Protein AF-A0A9Q3PQH1-F1 (afdb_monomer)

pLDDT: mean 72.09, std 19.07, range [29.0, 93.88]

Organism: NCBI:txid1389203

InterPro domains:
  IPR043128 Reverse transcriptase/Diguanylate cyclase domain [G3DSA:3.30.70.270] (107-134)
  IPR043502 DNA/RNA polymerase superfamily [SSF56672] (35-143)
  IPR053134 RNA-directed DNA polymerase homolog [PTHR24559] (23-143)

Secondary structure (DSSP, 8-state):
-PPP-----------S-HHHHHHHHHHHHHHS-GGGGGGHHHHSGGGGGGSSP-----------TTPPPS---S----EEEEE-TTSSEEEEE--HHHHHHS------PPPHHHHHHHTTT-S-------TTHHHHSPPPTT-

Solvent-accessible surface area (backbone atoms only — not comparable to full-atom values): 10232 Å² total; per-residue (Å²): 140,85,77,82,84,78,78,81,82,72,79,87,76,84,90,73,58,72,66,58,59,53,51,51,51,55,49,49,65,72,67,51,54,78,92,52,56,92,49,48,70,74,78,38,78,86,45,67,88,71,51,75,76,75,76,72,79,70,76,75,81,77,87,67,79,93,61,78,71,96,64,92,64,97,72,85,65,59,74,42,77,44,79,42,95,91,61,65,72,40,84,41,71,52,49,66,70,57,63,69,73,49,82,84,81,84,74,91,76,79,55,68,70,64,61,52,58,74,52,62,92,58,93,76,87,87,88,87,81,70,86,64,53,76,75,75,56,80,82,63,91,95,115

Mean predicted aligned error: 15.17 Å

Nearest PDB structures (foldseek):
  7qi6-assembly1_m  TM=2.217E-01  e=4.852E+00  Homo sapiens

Structure (mmCIF, N/CA/C/O backbone):
data_AF-A0A9Q3PQH1-F1
#
_entry.id   AF-A0A9Q3PQH1-F1
#
loop_
_atom_site.group_PDB
_atom_site.id
_atom_site.type_symbol
_atom_site.label_atom_id
_atom_site.label_alt_id
_atom_site.label_comp_id
_atom_site.label_asym_id
_atom_site.label_entity_id
_atom_site.label_seq_id
_atom_site.pdbx_PDB_ins_code
_atom_site.Cartn_x
_atom_site.Cartn_y
_atom_site.Cartn_z
_atom_site.occupancy
_atom_site.B_iso_or_equiv
_atom_site.auth_seq_id
_atom_site.auth_comp_id
_atom_site.auth_asym_id
_atom_site.auth_atom_id
_atom_site.pdbx_PDB_model_num
ATOM 1 N N . MET A 1 1 ? 20.268 41.999 -14.535 1.00 35.00 1 MET A N 1
ATOM 2 C CA . MET A 1 1 ? 19.056 42.533 -13.880 1.00 35.00 1 MET A CA 1
ATOM 3 C C . MET A 1 1 ? 18.449 41.374 -13.127 1.00 35.00 1 MET A C 1
ATOM 5 O O . MET A 1 1 ? 17.697 40.593 -13.697 1.00 35.00 1 MET A O 1
ATOM 9 N N . ASP A 1 2 ? 18.913 41.215 -11.897 1.00 32.09 2 ASP A N 1
ATOM 10 C CA . ASP A 1 2 ? 18.556 40.126 -11.001 1.00 32.09 2 ASP A CA 1
ATOM 11 C C . ASP A 1 2 ? 17.250 40.471 -10.284 1.00 32.09 2 ASP A C 1
ATOM 13 O O . ASP A 1 2 ? 17.127 41.541 -9.688 1.00 32.09 2 ASP A O 1
ATOM 17 N N . LEU A 1 3 ? 16.269 39.574 -10.363 1.00 39.41 3 LEU A N 1
ATOM 18 C CA . LEU A 1 3 ? 15.084 39.613 -9.510 1.00 39.41 3 LEU A CA 1
ATOM 19 C C . LEU A 1 3 ? 15.337 38.695 -8.305 1.00 39.41 3 LEU A C 1
ATOM 21 O O . LEU A 1 3 ? 15.800 37.567 -8.500 1.00 39.41 3 LEU A O 1
ATOM 25 N N . PRO A 1 4 ? 15.062 39.140 -7.068 1.00 34.31 4 PRO A N 1
ATOM 26 C CA . PRO A 1 4 ? 15.401 38.375 -5.881 1.00 34.31 4 PRO A CA 1
ATOM 27 C C . PRO A 1 4 ? 14.447 37.189 -5.707 1.00 34.31 4 PRO A C 1
ATOM 29 O O . PRO A 1 4 ? 13.226 37.322 -5.802 1.00 34.31 4 PRO A O 1
ATOM 32 N N . LEU A 1 5 ? 15.024 36.026 -5.400 1.00 32.38 5 LEU A N 1
ATOM 33 C CA . LEU A 1 5 ? 14.310 34.881 -4.846 1.00 32.38 5 LEU A CA 1
ATOM 34 C C . LEU A 1 5 ? 13.691 35.306 -3.509 1.00 32.38 5 LEU A C 1
ATOM 36 O O . LEU A 1 5 ? 14.383 35.405 -2.499 1.00 32.38 5 LEU A O 1
ATOM 40 N N . SER A 1 6 ? 12.387 35.580 -3.509 1.00 32.66 6 SER A N 1
ATOM 41 C CA . SER A 1 6 ? 11.607 35.720 -2.282 1.00 32.66 6 SER A CA 1
ATOM 42 C C . SER A 1 6 ? 11.641 34.385 -1.535 1.00 32.66 6 SER A C 1
ATOM 44 O O . SER A 1 6 ? 11.094 33.374 -1.981 1.00 32.66 6 SER A O 1
ATOM 46 N N . SER A 1 7 ? 12.349 34.377 -0.411 1.00 34.34 7 SER A N 1
ATOM 47 C CA . SER A 1 7 ? 12.386 33.290 0.553 1.00 34.34 7 SER A CA 1
ATOM 48 C C . SER A 1 7 ? 11.040 33.203 1.273 1.00 34.34 7 SER A C 1
ATOM 50 O O . SER A 1 7 ? 10.820 33.884 2.273 1.00 34.34 7 SER A O 1
ATOM 52 N N . TYR A 1 8 ? 10.144 32.343 0.795 1.00 29.75 8 TYR A N 1
ATOM 53 C CA . TYR A 1 8 ? 9.007 31.897 1.597 1.00 29.75 8 TYR A CA 1
ATOM 54 C C . TYR A 1 8 ? 9.498 30.869 2.626 1.00 29.75 8 TYR A C 1
ATOM 56 O O . TYR A 1 8 ? 9.476 29.663 2.391 1.00 29.75 8 TYR A O 1
ATOM 64 N N . HIS A 1 9 ? 9.963 31.359 3.777 1.00 33.69 9 HIS A N 1
ATOM 65 C CA . HIS A 1 9 ? 9.871 30.621 5.039 1.00 33.69 9 HIS A CA 1
ATOM 66 C C . HIS A 1 9 ? 8.437 30.801 5.552 1.00 33.69 9 HIS A C 1
ATOM 68 O O . HIS A 1 9 ? 8.140 31.718 6.312 1.00 33.69 9 HIS A O 1
ATOM 74 N N . GLY A 1 10 ? 7.520 29.974 5.052 1.00 29.00 10 GLY A N 1
ATOM 75 C CA . GLY A 1 10 ? 6.196 29.822 5.643 1.00 29.00 10 GLY A CA 1
ATOM 76 C C . GLY A 1 10 ? 6.273 28.723 6.690 1.00 29.00 10 GLY A C 1
ATOM 77 O O . GLY A 1 10 ? 6.317 27.550 6.327 1.00 29.00 10 GLY A O 1
ATOM 78 N N . SER A 1 11 ? 6.344 29.113 7.962 1.00 34.88 11 SER A N 1
ATOM 79 C CA . SER A 1 11 ? 6.098 28.211 9.084 1.00 34.88 11 SER A CA 1
ATOM 80 C C . SER A 1 11 ? 4.714 27.578 8.904 1.00 34.88 11 SER A C 1
ATOM 82 O O . SER A 1 11 ? 3.726 28.295 8.764 1.00 34.88 11 SER A O 1
ATOM 84 N N . LEU A 1 12 ? 4.657 26.248 8.850 1.00 35.19 12 LEU A N 1
ATOM 85 C CA . LEU A 1 12 ? 3.428 25.460 8.989 1.00 35.19 12 LEU A CA 1
ATOM 86 C C . LEU A 1 12 ? 3.372 24.874 10.409 1.00 35.19 12 LEU A C 1
ATOM 88 O O . LEU A 1 12 ? 3.043 23.708 10.592 1.00 35.19 12 LEU A O 1
ATOM 92 N N . GLU A 1 13 ? 3.739 25.667 11.414 1.00 37.47 13 GLU A N 1
ATOM 93 C CA . GLU A 1 13 ? 3.301 25.421 12.786 1.00 37.47 13 GLU A CA 1
ATOM 94 C C . GLU A 1 13 ? 2.018 26.221 13.034 1.00 37.47 13 GLU A C 1
ATOM 96 O O . GLU A 1 13 ? 2.002 27.435 12.832 1.00 37.47 13 GLU A O 1
ATOM 101 N N . GLY A 1 14 ? 0.958 25.536 13.476 1.00 46.56 14 GLY A N 1
ATOM 102 C CA . GLY A 1 14 ? -0.134 26.169 14.224 1.00 46.56 14 GLY A CA 1
ATOM 103 C C . GLY A 1 14 ? -1.415 26.525 13.464 1.00 46.56 14 GLY A C 1
ATOM 104 O O . GLY A 1 14 ? -1.849 27.666 13.541 1.00 46.56 14 GLY A O 1
ATOM 105 N N . LEU A 1 15 ? -2.049 25.566 12.782 1.00 34.41 15 LEU A N 1
ATOM 106 C CA . LEU A 1 15 ? -3.459 25.672 12.353 1.00 34.41 15 LEU A CA 1
ATOM 107 C C . LEU A 1 15 ? -4.182 24.323 12.533 1.00 34.41 15 LEU A C 1
ATOM 109 O O . LEU A 1 15 ? -4.756 23.773 11.598 1.00 34.41 15 LEU A O 1
ATOM 113 N N . TRP A 1 16 ? -4.063 23.761 13.732 1.00 36.72 16 TRP A N 1
ATOM 114 C CA . TRP A 1 16 ? -5.060 22.860 14.306 1.00 36.72 16 TRP A CA 1
ATOM 115 C C . TRP A 1 16 ? -5.561 23.619 15.530 1.00 36.72 16 TRP A C 1
ATOM 117 O O . TRP A 1 16 ? -4.735 24.064 16.331 1.00 36.72 16 TRP A O 1
ATOM 127 N N . ASP A 1 17 ? -6.857 23.899 15.593 1.00 44.62 17 ASP A N 1
ATOM 128 C CA . ASP A 1 17 ? -7.418 24.714 16.667 1.00 44.62 17 ASP A CA 1
ATOM 129 C C . ASP A 1 17 ? -7.327 23.922 17.983 1.00 44.62 17 ASP A C 1
ATOM 131 O O . ASP A 1 17 ? -7.727 22.762 18.039 1.00 44.62 17 ASP A O 1
ATOM 135 N N . GLU A 1 18 ? -6.810 24.531 19.058 1.00 50.31 18 GLU A N 1
ATOM 136 C CA . GLU A 1 18 ? -6.735 23.902 20.395 1.00 50.31 18 GLU A CA 1
ATOM 137 C C . GLU A 1 18 ? -8.116 23.393 20.870 1.00 50.31 18 GLU A C 1
ATOM 139 O O . GLU A 1 18 ? -8.209 22.451 21.656 1.00 50.31 18 GLU A O 1
ATOM 144 N N . GLU A 1 19 ? -9.200 23.975 20.347 1.00 51.00 19 GLU A N 1
ATOM 145 C CA . GLU A 1 19 ? -10.581 23.536 20.564 1.00 51.00 19 GLU A CA 1
ATOM 146 C C . GLU A 1 19 ? -10.860 22.145 19.954 1.00 51.00 19 GLU A C 1
ATOM 148 O O . GLU A 1 19 ? -11.427 21.298 20.648 1.00 51.00 19 GLU A O 1
ATOM 153 N N . GLU A 1 20 ? -10.386 21.847 18.734 1.00 53.12 20 GLU A N 1
ATOM 154 C CA . GLU A 1 20 ? -10.532 20.520 18.097 1.00 53.12 20 GLU A CA 1
ATOM 155 C C . GLU A 1 20 ? -9.806 19.426 18.896 1.00 53.12 20 GLU A C 1
ATOM 157 O O . GLU A 1 20 ? -10.325 18.320 19.063 1.00 53.12 20 GLU A O 1
ATOM 162 N N . GLU A 1 21 ? -8.632 19.738 19.451 1.00 55.41 21 GLU A N 1
ATOM 163 C CA . GLU A 1 21 ? -7.841 18.780 20.231 1.00 55.41 21 GLU A CA 1
ATOM 164 C C . GLU A 1 21 ? -8.535 18.433 21.563 1.00 55.41 21 GLU A C 1
ATOM 166 O O . GLU A 1 21 ? -8.546 17.276 21.992 1.00 55.41 21 GLU A O 1
ATOM 171 N N . THR A 1 22 ? -9.197 19.407 22.199 1.00 58.19 22 THR A N 1
ATOM 172 C CA . THR A 1 22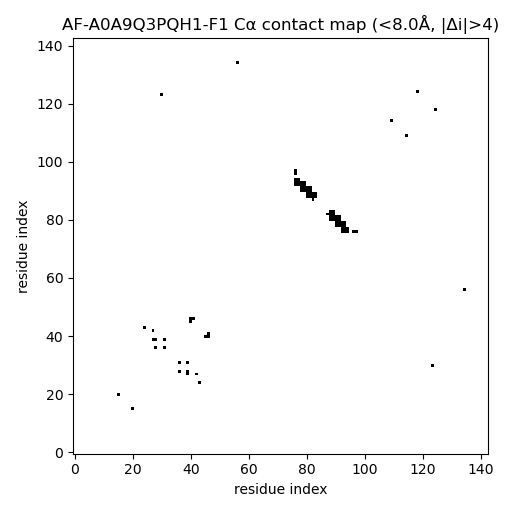 ? -9.975 19.161 23.426 1.00 58.19 22 THR A CA 1
ATOM 173 C C . THR A 1 22 ? -11.264 18.374 23.178 1.00 58.19 22 THR A C 1
ATOM 175 O O . THR A 1 22 ? -11.606 17.499 23.983 1.00 58.19 22 THR A O 1
ATOM 178 N N . GLU A 1 23 ? -11.942 18.613 22.052 1.00 60.91 23 GLU A N 1
ATOM 179 C CA . GLU A 1 23 ? -13.131 17.857 21.648 1.00 60.91 23 GLU A CA 1
ATOM 180 C C . GLU A 1 23 ? -12.789 16.398 21.320 1.00 60.91 23 GLU A C 1
ATOM 182 O O . GLU A 1 23 ? -13.478 15.485 21.788 1.00 60.91 23 GLU A O 1
ATOM 187 N N . GLU A 1 24 ? -11.695 16.148 20.592 1.00 65.19 24 GLU A N 1
ATOM 188 C CA . GLU A 1 24 ? -11.215 14.790 20.322 1.00 65.19 24 GLU A CA 1
ATOM 189 C C . GLU A 1 24 ? -10.898 14.036 21.618 1.00 65.19 24 GLU A C 1
ATOM 191 O O . GLU A 1 24 ? -11.292 12.875 21.773 1.00 65.19 24 GLU A O 1
ATOM 196 N N . VAL A 1 25 ? -10.252 14.695 22.586 1.00 65.88 25 VAL A N 1
ATOM 197 C CA . VAL A 1 25 ? -9.937 14.085 23.883 1.00 65.88 25 VAL A CA 1
ATOM 198 C C . VAL A 1 25 ? -11.199 13.691 24.637 1.00 65.88 25 VAL A C 1
ATOM 200 O O . VAL A 1 25 ? -11.304 12.560 25.129 1.00 65.88 25 VAL A O 1
ATOM 203 N N . GLU A 1 26 ? -12.187 14.577 24.695 1.00 68.62 26 GLU A N 1
ATOM 204 C CA . GLU A 1 26 ? -13.438 14.294 25.391 1.00 68.62 26 GLU A CA 1
ATOM 205 C C . GLU A 1 26 ? -14.251 13.187 24.695 1.00 68.62 26 GLU A C 1
ATOM 207 O O . GLU A 1 26 ? -14.843 12.328 25.363 1.00 68.62 26 GLU A O 1
ATOM 212 N N . ILE A 1 27 ? -14.232 13.145 23.358 1.00 71.44 27 ILE A N 1
ATOM 213 C CA . ILE A 1 27 ? -14.844 12.075 22.561 1.00 71.44 27 ILE A CA 1
ATOM 214 C C . ILE A 1 27 ? -14.148 10.738 22.838 1.00 71.44 27 ILE A C 1
ATOM 216 O O . ILE A 1 27 ? -14.828 9.746 23.115 1.00 71.44 27 ILE A O 1
ATOM 220 N N . VAL A 1 28 ? -12.815 10.691 22.832 1.00 71.88 28 VAL A N 1
ATOM 221 C CA . VAL A 1 28 ? -12.046 9.465 23.100 1.00 71.88 28 VAL A CA 1
ATOM 222 C C . VAL A 1 28 ? -12.355 8.927 24.499 1.00 71.88 28 VAL A C 1
ATOM 224 O O . VAL A 1 28 ? -12.647 7.738 24.644 1.00 71.88 28 VAL A O 1
ATOM 227 N N . PHE A 1 29 ? -12.389 9.782 25.526 1.00 73.69 29 PHE A N 1
ATOM 228 C CA . PHE A 1 29 ? -12.733 9.357 26.890 1.00 73.69 29 PHE A CA 1
ATOM 229 C C . PHE A 1 29 ? -14.172 8.835 27.025 1.00 73.69 29 PHE A C 1
ATOM 231 O O . PHE A 1 29 ? -14.408 7.915 27.812 1.00 73.69 29 PHE A O 1
ATOM 238 N N . LYS A 1 30 ? -15.130 9.390 26.269 1.00 78.12 30 LYS A N 1
ATOM 239 C CA . LYS A 1 30 ? -16.534 8.935 26.266 1.00 78.12 30 LYS A CA 1
ATOM 240 C C . LYS A 1 30 ? -16.734 7.637 25.480 1.00 78.12 30 LYS A C 1
ATOM 242 O O . LYS A 1 30 ? -17.584 6.829 25.852 1.00 78.12 30 LYS A O 1
ATOM 247 N N . VAL A 1 31 ? -15.983 7.443 24.397 1.00 78.88 31 VAL A N 1
ATOM 248 C CA . VAL A 1 31 ? -16.153 6.310 23.474 1.00 78.88 31 VAL A CA 1
ATOM 249 C C . VAL A 1 31 ? -15.363 5.082 23.928 1.00 78.88 31 VAL A C 1
ATOM 251 O O . VAL A 1 31 ? -15.854 3.965 23.772 1.00 78.88 31 VAL A O 1
ATOM 254 N N . VAL A 1 32 ? -14.168 5.252 24.504 1.00 77.62 32 VAL A N 1
ATOM 255 C CA . VAL A 1 32 ? -13.299 4.134 24.907 1.00 77.62 32 VAL A CA 1
ATOM 256 C C . VAL A 1 32 ? -13.840 3.453 26.180 1.00 77.62 32 VAL A C 1
ATOM 258 O O . VAL A 1 32 ? -13.897 4.080 27.240 1.00 77.62 32 VAL A O 1
ATOM 261 N N . PRO A 1 33 ? -14.199 2.151 26.137 1.00 82.44 33 PRO A N 1
ATOM 262 C CA . PRO A 1 33 ? -14.692 1.427 27.304 1.00 82.44 33 PRO A CA 1
ATOM 263 C C . PRO A 1 33 ? -13.681 1.418 28.453 1.00 82.44 33 PRO A C 1
ATOM 265 O O . PRO A 1 33 ? -12.472 1.355 28.226 1.00 82.44 33 PRO A O 1
ATOM 268 N N . SER A 1 34 ? -14.172 1.375 29.695 1.00 81.44 34 SER A N 1
ATOM 269 C CA . SER A 1 34 ? -13.347 1.446 30.916 1.00 81.44 34 SER A CA 1
ATOM 270 C C . SER A 1 34 ? -12.183 0.446 30.947 1.00 81.44 34 SER A C 1
ATOM 272 O O . SER A 1 34 ? -11.089 0.771 31.400 1.00 81.44 34 SER A O 1
ATOM 274 N N . VAL A 1 35 ? -12.375 -0.751 30.388 1.00 82.25 35 VAL A N 1
ATOM 275 C CA . VAL A 1 35 ? -11.354 -1.812 30.291 1.00 82.25 35 VAL A CA 1
ATOM 276 C C . VAL A 1 35 ? -10.127 -1.384 29.464 1.00 82.25 35 VAL A C 1
ATOM 278 O O . VAL A 1 35 ? -9.014 -1.860 29.709 1.00 82.25 35 VAL A O 1
ATOM 281 N N . TYR A 1 36 ? -10.309 -0.470 28.508 1.00 76.50 36 TYR A N 1
ATOM 282 C CA . TYR A 1 36 ? -9.266 0.025 27.607 1.00 76.50 36 TYR A CA 1
ATOM 283 C C . TYR A 1 36 ? -8.701 1.389 28.017 1.00 76.50 36 TYR A C 1
ATOM 285 O O . TYR A 1 36 ? -7.763 1.859 27.378 1.00 76.50 36 TYR A O 1
ATOM 293 N N . GLN A 1 37 ? -9.181 1.990 29.113 1.00 79.94 37 GLN A N 1
ATOM 294 C CA . GLN A 1 37 ? -8.682 3.289 29.585 1.00 79.94 37 GLN A CA 1
ATOM 295 C C . GLN A 1 37 ? -7.180 3.275 29.916 1.00 79.94 37 GLN A C 1
ATOM 297 O O . GLN A 1 37 ? -6.498 4.286 29.790 1.00 79.94 37 GLN A O 1
ATOM 302 N N . LYS A 1 38 ? -6.620 2.107 30.258 1.00 82.12 38 LYS A N 1
ATOM 303 C CA . LYS A 1 38 ? -5.171 1.940 30.463 1.00 82.12 38 LYS A CA 1
ATOM 304 C C . LYS A 1 38 ? -4.319 2.109 29.191 1.00 82.12 38 LYS A C 1
ATOM 306 O O . LYS A 1 38 ? -3.101 2.126 29.308 1.00 82.12 38 LYS A O 1
ATOM 311 N N . TYR A 1 39 ? -4.943 2.182 28.011 1.00 72.88 39 TYR A N 1
ATOM 312 C CA . TYR A 1 39 ? -4.298 2.355 26.701 1.00 72.88 39 TYR A CA 1
ATOM 313 C C . TYR A 1 39 ? -4.710 3.660 26.009 1.00 72.88 39 TYR A C 1
ATOM 315 O O . TYR A 1 39 ? -4.606 3.770 24.789 1.00 72.88 39 TYR A O 1
ATOM 323 N N . LEU A 1 40 ? -5.238 4.638 26.750 1.00 75.19 40 LEU A N 1
ATOM 324 C CA . LEU A 1 40 ? -5.670 5.917 26.176 1.00 75.19 40 LEU A CA 1
ATOM 325 C C . LEU A 1 40 ? -4.552 6.627 25.404 1.00 75.19 40 LEU A C 1
ATOM 327 O O . LEU A 1 40 ? -4.800 7.237 24.373 1.00 75.19 40 LEU A O 1
ATOM 331 N N . ASP A 1 41 ? -3.308 6.444 25.835 1.00 71.00 41 ASP A N 1
ATOM 332 C CA . ASP A 1 41 ? -2.098 6.921 25.168 1.00 71.00 41 ASP A CA 1
ATOM 333 C C . ASP A 1 41 ? -1.873 6.357 23.751 1.00 71.00 41 ASP A C 1
ATOM 335 O O . ASP A 1 41 ? -1.039 6.889 23.022 1.00 71.00 41 ASP A O 1
ATOM 339 N N . VAL A 1 42 ? -2.576 5.285 23.364 1.00 69.44 42 VAL A N 1
ATOM 340 C CA . VAL A 1 42 ? -2.599 4.735 21.995 1.00 69.44 42 VAL A CA 1
ATOM 341 C C . VAL A 1 42 ? -3.621 5.457 21.114 1.00 69.44 42 VAL A C 1
ATOM 343 O O . VAL A 1 42 ? -3.445 5.515 19.900 1.00 69.44 42 VAL A O 1
ATOM 346 N N . PHE A 1 43 ? -4.692 5.983 21.711 1.00 68.88 43 PHE A N 1
ATOM 347 C CA . PHE A 1 43 ? -5.772 6.677 21.002 1.00 68.88 43 PHE A CA 1
ATOM 348 C C . PHE A 1 43 ? -5.500 8.171 20.819 1.00 68.88 43 PHE A C 1
ATOM 350 O O . PHE A 1 43 ? -6.189 8.819 20.040 1.00 68.88 43 PHE A O 1
ATOM 357 N N . PHE A 1 44 ? -4.488 8.701 21.505 1.00 67.69 44 PHE A N 1
ATOM 358 C CA . PHE A 1 44 ? -4.000 10.057 21.312 1.00 67.69 44 PHE A CA 1
ATOM 359 C C . PHE A 1 44 ? -2.775 10.065 20.394 1.00 67.69 44 PHE A C 1
ATOM 361 O O . PHE A 1 44 ? -1.855 9.263 20.571 1.00 67.69 44 PHE A O 1
ATOM 368 N N . ASN A 1 45 ? -2.701 11.035 19.477 1.00 57.28 45 ASN A N 1
ATOM 369 C CA . ASN A 1 45 ? -1.534 11.251 18.604 1.00 57.28 45 ASN A CA 1
ATOM 370 C C . ASN A 1 45 ? -0.254 11.670 19.370 1.00 57.28 45 ASN A C 1
ATOM 372 O O . ASN A 1 45 ? 0.804 11.860 18.778 1.00 57.28 45 ASN A O 1
ATOM 376 N N . VAL A 1 46 ? -0.297 11.709 20.707 1.00 54.19 46 VAL A N 1
ATOM 377 C CA . VAL A 1 46 ? 0.793 12.084 21.630 1.00 54.19 46 VAL A CA 1
ATOM 378 C C . VAL A 1 46 ? 2.059 11.221 21.467 1.00 54.19 46 VAL A C 1
ATOM 380 O O . VAL A 1 46 ? 3.144 11.611 21.898 1.00 54.19 46 VAL A O 1
ATOM 383 N N . LYS A 1 47 ? 1.967 10.038 20.846 1.00 50.78 47 LYS A N 1
ATOM 384 C CA . LYS A 1 47 ? 3.118 9.149 20.587 1.00 50.78 47 LYS A CA 1
ATOM 385 C C . LYS A 1 47 ? 3.532 9.042 19.124 1.00 50.78 47 LYS A C 1
ATOM 387 O O . LYS A 1 47 ? 4.383 8.203 18.819 1.00 50.78 47 LYS A O 1
ATOM 392 N N . GLU A 1 48 ? 2.999 9.870 18.231 1.00 51.00 48 GLU A N 1
ATOM 393 C CA . GLU A 1 48 ? 3.434 9.854 16.831 1.00 51.00 48 GLU A CA 1
ATOM 394 C C . GLU A 1 48 ? 4.945 10.164 16.716 1.00 51.00 48 GLU A C 1
ATOM 396 O O . GLU A 1 48 ? 5.655 9.547 15.920 1.00 51.00 48 GLU A O 1
ATOM 401 N N . GLU A 1 49 ? 5.480 10.984 17.631 1.00 51.47 49 GLU A N 1
ATOM 402 C CA . GLU A 1 49 ? 6.910 11.325 17.724 1.00 51.47 49 GLU A CA 1
ATOM 403 C C . GLU A 1 49 ? 7.832 10.186 18.204 1.00 51.47 49 GLU A C 1
ATOM 405 O O . GLU A 1 49 ? 9.047 10.258 18.016 1.00 51.47 49 GLU A O 1
ATOM 410 N N . LYS A 1 50 ? 7.294 9.125 18.829 1.00 52.91 50 LYS A N 1
ATOM 411 C CA . LYS A 1 50 ? 8.077 7.992 19.380 1.00 52.91 50 LYS A CA 1
ATOM 412 C C . LYS A 1 50 ? 7.932 6.708 18.571 1.00 52.91 50 LYS A C 1
ATOM 414 O O . LYS A 1 50 ? 8.253 5.622 19.066 1.00 52.91 50 LYS A O 1
ATOM 419 N N . LEU A 1 51 ? 7.450 6.797 17.336 1.00 52.75 51 LEU A N 1
ATOM 420 C CA . LEU A 1 51 ? 7.593 5.683 16.411 1.00 52.75 51 LEU A CA 1
ATOM 421 C C . LEU A 1 51 ? 9.092 5.427 16.177 1.00 52.75 51 LEU A C 1
ATOM 423 O O . LEU A 1 51 ? 9.883 6.376 16.190 1.00 52.75 51 LEU A O 1
ATOM 427 N N . PRO A 1 52 ? 9.517 4.162 15.978 1.00 55.94 52 PRO A N 1
ATOM 428 C CA . PRO A 1 52 ? 10.876 3.882 15.537 1.00 55.94 52 PRO A CA 1
ATOM 429 C C . PRO A 1 52 ? 11.206 4.817 14.372 1.00 55.94 52 PRO A C 1
ATOM 431 O O . PRO A 1 52 ? 10.316 5.040 13.539 1.00 55.94 52 PRO A O 1
ATOM 434 N N . PRO A 1 53 ? 12.432 5.373 14.310 1.00 56.47 53 PRO A N 1
ATOM 435 C CA . PRO A 1 53 ? 12.797 6.323 13.274 1.00 56.47 53 PRO A CA 1
ATOM 436 C C . PRO A 1 53 ? 12.342 5.754 11.946 1.00 56.47 53 PRO A C 1
ATOM 438 O O . PRO A 1 53 ? 12.624 4.591 11.635 1.00 56.47 53 PRO A O 1
ATOM 441 N N . HIS A 1 54 ? 11.556 6.551 11.225 1.00 50.44 54 HIS A N 1
ATOM 442 C CA . HIS A 1 54 ? 10.968 6.137 9.970 1.00 50.44 54 HIS A CA 1
ATOM 443 C C . HIS A 1 54 ? 12.093 5.531 9.143 1.00 50.44 54 HIS A C 1
ATOM 445 O O . HIS A 1 54 ? 13.033 6.251 8.799 1.00 50.44 54 HIS A O 1
ATOM 451 N N . HIS A 1 55 ? 12.055 4.217 8.876 1.00 49.53 55 HIS A N 1
ATOM 452 C CA . HIS A 1 55 ? 13.090 3.629 8.041 1.00 49.53 55 HIS A CA 1
ATOM 453 C C . HIS A 1 55 ? 13.092 4.466 6.767 1.00 49.53 55 HIS A C 1
ATOM 455 O O . HIS A 1 55 ? 12.059 4.617 6.096 1.00 49.53 55 HIS A O 1
ATOM 461 N N . THR A 1 56 ? 14.231 5.076 6.468 1.00 44.38 56 THR A N 1
ATOM 462 C CA . THR A 1 56 ? 14.435 5.872 5.268 1.00 44.38 56 THR A CA 1
ATOM 463 C C . THR A 1 56 ? 14.536 4.911 4.082 1.00 44.38 56 THR A C 1
ATOM 465 O O . THR A 1 56 ? 15.509 4.875 3.348 1.00 44.38 56 THR A O 1
ATOM 468 N N . PHE A 1 57 ? 13.477 4.133 3.824 1.00 49.16 57 PHE A N 1
ATOM 469 C CA . PHE A 1 57 ? 13.258 3.400 2.572 1.00 49.16 57 PHE A CA 1
ATOM 470 C C . PHE A 1 57 ? 12.934 4.356 1.408 1.00 49.16 57 PHE A C 1
ATOM 472 O O . PHE A 1 57 ? 12.437 3.949 0.347 1.00 49.16 57 PHE A O 1
ATOM 479 N N . TYR A 1 58 ? 13.178 5.656 1.591 1.00 47.88 58 TYR A N 1
ATOM 480 C CA . TYR A 1 58 ? 13.514 6.538 0.492 1.00 47.88 58 TYR A CA 1
ATOM 481 C C . TYR A 1 58 ? 14.882 6.098 -0.018 1.00 47.88 58 TYR A C 1
ATOM 483 O O . TYR A 1 58 ? 15.918 6.591 0.410 1.00 47.88 58 TYR A O 1
ATOM 491 N N . HIS A 1 59 ? 14.883 5.117 -0.921 1.00 54.03 59 HIS A N 1
ATOM 492 C CA . HIS A 1 59 ? 16.064 4.846 -1.720 1.00 54.03 59 HIS A CA 1
ATOM 493 C C . HIS A 1 59 ? 16.379 6.124 -2.494 1.00 54.03 59 HIS A C 1
ATOM 495 O O . HIS A 1 59 ? 15.681 6.484 -3.443 1.00 54.03 59 HIS A O 1
ATOM 501 N N . HIS A 1 60 ? 17.395 6.844 -2.035 1.00 53.88 60 HIS A N 1
ATOM 502 C CA . HIS A 1 60 ? 18.004 7.903 -2.808 1.00 53.88 60 HIS A CA 1
ATOM 503 C C . HIS A 1 60 ? 18.817 7.214 -3.893 1.00 53.88 60 HIS A C 1
ATOM 505 O O . HIS A 1 60 ? 19.864 6.629 -3.624 1.00 53.88 60 HIS A O 1
ATOM 511 N N . ILE A 1 61 ? 18.307 7.236 -5.121 1.00 60.03 61 ILE A N 1
ATOM 512 C CA . ILE A 1 61 ? 19.116 6.850 -6.270 1.00 60.03 61 ILE A CA 1
ATOM 513 C C . ILE A 1 61 ? 20.074 8.012 -6.504 1.00 60.03 61 ILE A C 1
ATOM 515 O O . ILE A 1 61 ? 19.682 9.058 -7.024 1.00 60.03 61 ILE A O 1
ATOM 519 N N . LYS A 1 62 ? 21.317 7.855 -6.051 1.00 61.25 62 LYS A N 1
ATOM 520 C CA . LYS A 1 62 ? 22.383 8.808 -6.345 1.00 61.25 62 LYS A CA 1
ATOM 521 C C . LYS A 1 62 ? 22.745 8.634 -7.820 1.00 61.25 62 LYS A C 1
ATOM 523 O O . LYS A 1 62 ? 23.265 7.595 -8.211 1.00 61.25 62 LYS A O 1
ATOM 528 N N . LEU A 1 63 ? 22.402 9.618 -8.645 1.00 59.00 63 LEU A N 1
ATOM 529 C CA . LEU A 1 63 ? 22.751 9.625 -10.064 1.00 59.00 63 LEU A CA 1
ATOM 530 C C . LEU A 1 63 ? 24.225 10.044 -10.194 1.00 59.00 63 LEU A C 1
ATOM 532 O O . LEU A 1 63 ? 24.523 11.222 -10.364 1.00 59.00 63 LEU A O 1
ATOM 536 N N . GLU A 1 64 ? 25.155 9.102 -10.038 1.00 60.97 64 GLU A N 1
ATOM 537 C CA . GLU A 1 64 ? 26.582 9.336 -10.292 1.00 60.97 64 GLU A CA 1
ATOM 538 C C . GLU A 1 64 ? 26.942 8.949 -11.729 1.00 60.97 64 GLU A C 1
ATOM 540 O O . GLU A 1 64 ? 27.189 7.781 -12.004 1.00 60.97 64 GLU A O 1
ATOM 545 N N . GLY A 1 65 ? 27.005 9.938 -12.630 1.00 65.56 65 GLY A N 1
ATOM 546 C CA . GLY A 1 65 ? 27.684 9.839 -13.932 1.00 65.56 65 GLY A CA 1
ATOM 547 C C . GLY A 1 65 ? 27.359 8.610 -14.801 1.00 65.56 65 GLY A C 1
ATOM 548 O O . GLY A 1 65 ? 26.363 7.920 -14.613 1.00 65.56 65 GLY A O 1
ATOM 549 N N . SER A 1 66 ? 28.198 8.345 -15.808 1.00 61.72 66 SER A N 1
ATOM 550 C CA . SER A 1 66 ? 28.053 7.214 -16.739 1.00 61.72 66 SER A CA 1
ATOM 551 C C . SER A 1 66 ? 28.609 5.906 -16.158 1.00 61.72 66 SER A C 1
ATOM 553 O O . SER A 1 66 ? 29.409 5.223 -16.804 1.00 61.72 66 SER A O 1
ATOM 555 N N . LEU A 1 67 ? 28.268 5.570 -14.916 1.00 62.88 67 LEU A N 1
ATOM 556 C CA . LEU A 1 67 ? 28.611 4.253 -14.390 1.00 62.88 67 LEU A CA 1
ATOM 557 C C . LEU A 1 67 ? 27.697 3.198 -15.036 1.00 62.88 67 LEU A C 1
ATOM 559 O O . LEU A 1 67 ? 26.501 3.455 -15.210 1.00 62.88 67 LEU A O 1
ATOM 563 N N . PRO A 1 68 ? 28.233 2.024 -15.423 1.00 60.78 68 PRO A N 1
ATOM 564 C CA . PRO A 1 68 ? 27.402 0.937 -15.918 1.00 60.78 68 PRO A CA 1
ATOM 565 C C . PRO A 1 68 ? 26.372 0.553 -14.844 1.00 60.78 68 PRO A C 1
ATOM 567 O O . PRO A 1 68 ? 26.686 0.608 -13.650 1.00 60.78 68 PRO A O 1
ATOM 570 N N . PRO A 1 69 ? 25.137 0.197 -15.240 1.00 63.44 69 PRO A N 1
ATOM 571 C CA . PRO A 1 69 ? 24.087 -0.125 -14.288 1.00 63.44 69 PRO A CA 1
ATOM 572 C C . PRO A 1 69 ? 24.544 -1.263 -13.360 1.00 63.44 69 PRO A C 1
ATOM 574 O O . PRO A 1 69 ? 25.174 -2.214 -13.823 1.00 63.44 69 PRO A O 1
ATOM 577 N N . PRO A 1 70 ? 24.217 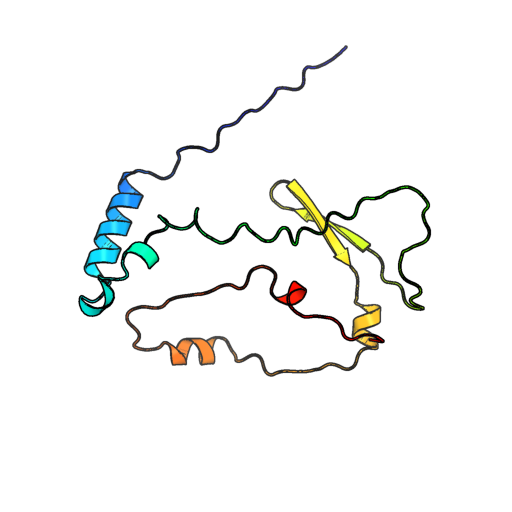-1.207 -12.056 1.00 68.44 70 PRO A N 1
ATOM 578 C CA . PRO A 1 70 ? 24.661 -2.202 -11.076 1.00 68.44 70 PRO A CA 1
ATOM 579 C C . PRO A 1 70 ? 24.042 -3.596 -11.288 1.00 68.44 70 PRO A C 1
ATOM 581 O O . PRO A 1 70 ? 24.367 -4.528 -10.558 1.00 68.44 70 PRO A O 1
ATOM 584 N N . SER A 1 71 ? 23.140 -3.748 -12.261 1.00 71.31 71 SER A N 1
ATOM 585 C CA . SER A 1 71 ? 22.451 -4.992 -12.595 1.00 71.31 71 SER A CA 1
ATOM 586 C C . SER A 1 71 ? 22.905 -5.563 -13.937 1.00 71.31 71 SER A C 1
ATOM 588 O O . SER A 1 71 ? 22.912 -4.861 -14.944 1.00 71.31 71 SER A O 1
ATOM 590 N N . SER A 1 72 ? 23.162 -6.870 -13.976 1.00 70.75 72 SER A N 1
ATOM 591 C CA . SER A 1 72 ? 23.438 -7.643 -15.196 1.00 70.75 72 SER A CA 1
ATOM 592 C C . SER A 1 72 ? 22.173 -8.237 -15.839 1.00 70.75 72 SER A C 1
ATOM 594 O O . SER A 1 72 ? 22.251 -9.223 -16.573 1.00 70.75 72 SER A O 1
ATOM 596 N N . SER A 1 73 ? 20.988 -7.688 -15.545 1.00 77.06 73 SER A N 1
ATOM 597 C CA . SER A 1 73 ? 19.722 -8.250 -16.021 1.00 77.06 73 SER A CA 1
ATOM 598 C C . SER A 1 73 ? 19.592 -8.148 -17.541 1.00 77.06 73 SER A C 1
ATOM 600 O O . SER A 1 73 ? 19.815 -7.094 -18.126 1.00 77.06 73 SER A O 1
ATOM 602 N N . SER A 1 74 ? 19.127 -9.221 -18.181 1.00 81.00 74 SER A N 1
ATOM 603 C CA . SER A 1 74 ? 18.828 -9.249 -19.623 1.00 81.00 74 SER A CA 1
ATOM 604 C C . SER A 1 74 ? 17.567 -8.465 -20.014 1.00 81.00 74 SER A C 1
ATOM 606 O O . SER A 1 74 ? 17.248 -8.351 -21.196 1.00 81.00 74 SER A O 1
ATOM 608 N N . THR A 1 75 ? 16.819 -7.966 -19.026 1.00 81.62 75 THR A N 1
ATOM 609 C CA . THR A 1 75 ? 15.548 -7.261 -19.203 1.00 81.62 75 THR A CA 1
ATOM 610 C C . THR A 1 75 ? 15.637 -5.867 -18.603 1.00 81.62 75 THR A C 1
ATOM 612 O O . THR A 1 75 ? 16.157 -5.689 -17.505 1.00 81.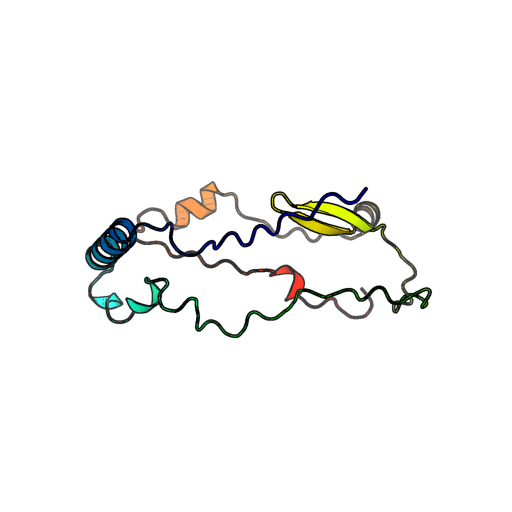62 75 THR A O 1
ATOM 615 N N . GLU A 1 76 ? 15.069 -4.891 -19.307 1.00 86.06 76 GLU A N 1
ATOM 616 C CA . GLU A 1 76 ? 15.018 -3.492 -18.891 1.00 86.06 76 GLU A CA 1
ATOM 617 C C . GLU A 1 76 ? 13.581 -2.963 -18.970 1.00 86.06 76 GLU A C 1
ATOM 619 O O . GLU A 1 76 ? 12.772 -3.398 -19.799 1.00 86.06 76 GLU A O 1
ATOM 624 N N . ALA A 1 77 ? 13.256 -1.998 -18.111 1.00 89.69 77 ALA A N 1
ATOM 625 C CA . ALA A 1 77 ? 11.977 -1.301 -18.126 1.00 89.69 77 ALA A CA 1
ATOM 626 C C . ALA A 1 77 ? 12.209 0.215 -18.062 1.00 89.69 77 ALA A C 1
ATOM 628 O O . ALA A 1 77 ? 13.021 0.674 -17.256 1.00 89.69 77 ALA A O 1
ATOM 629 N N . PRO A 1 78 ? 11.503 1.017 -18.880 1.00 91.62 78 PRO A N 1
ATOM 630 C CA . PRO A 1 78 ? 11.706 2.454 -18.881 1.00 91.62 78 PRO A CA 1
ATOM 631 C C . PRO A 1 78 ? 11.198 3.078 -17.581 1.00 91.62 78 PRO A C 1
ATOM 633 O O . PRO A 1 78 ? 10.195 2.647 -17.005 1.00 91.62 78 PRO A O 1
ATOM 636 N N . VAL A 1 79 ? 11.881 4.132 -17.146 1.00 90.00 79 VAL A N 1
ATOM 637 C CA . VAL A 1 79 ? 11.518 4.919 -15.968 1.00 90.00 79 VAL A CA 1
ATOM 638 C C . VAL A 1 79 ? 10.859 6.219 -16.409 1.00 90.00 79 VAL A C 1
ATOM 640 O O . VAL A 1 79 ? 11.338 6.904 -17.309 1.00 90.00 79 VAL A O 1
ATOM 643 N N . LEU A 1 80 ? 9.755 6.565 -15.758 1.00 90.94 80 LEU A N 1
ATOM 644 C CA . LEU A 1 80 ? 9.014 7.802 -15.962 1.00 90.94 80 LEU A CA 1
ATOM 645 C C . LEU A 1 80 ? 8.993 8.592 -14.659 1.00 90.94 80 LEU A C 1
ATOM 647 O O . LEU A 1 80 ? 8.814 8.014 -13.589 1.00 90.94 80 LEU A O 1
ATOM 651 N N . PHE A 1 81 ? 9.118 9.913 -14.743 1.00 90.12 81 PHE A N 1
ATOM 652 C CA . PHE A 1 81 ? 8.934 10.788 -13.591 1.00 90.12 81 PHE A CA 1
ATOM 653 C C . PHE A 1 81 ? 7.572 11.474 -13.658 1.00 90.12 81 PHE A C 1
ATOM 655 O O . PHE A 1 81 ? 7.262 12.165 -14.626 1.00 90.12 81 PHE A O 1
ATOM 662 N N . VAL A 1 82 ? 6.759 11.290 -12.621 1.00 90.19 82 VAL A N 1
ATOM 663 C CA . VAL A 1 82 ? 5.425 11.896 -12.508 1.00 90.19 82 VAL A CA 1
ATOM 664 C C . VAL A 1 82 ? 5.450 12.972 -11.432 1.00 90.19 82 VAL A C 1
A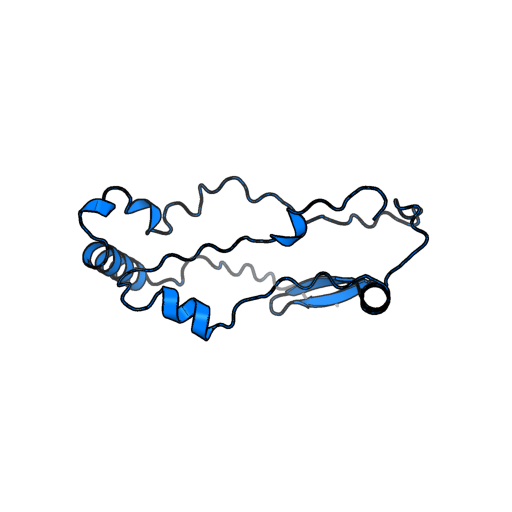TOM 666 O O . VAL A 1 82 ? 5.920 12.737 -10.322 1.00 90.19 82 VAL A O 1
ATOM 669 N N . LYS A 1 83 ? 4.942 14.167 -11.737 1.00 91.12 83 LYS A N 1
ATOM 670 C CA . LYS A 1 83 ? 4.895 15.275 -10.776 1.00 91.12 83 LYS A CA 1
ATOM 671 C C . LYS A 1 83 ? 3.926 14.961 -9.633 1.00 91.12 83 LYS A C 1
ATOM 673 O O . LYS A 1 83 ? 2.773 14.606 -9.870 1.00 91.12 83 LYS A O 1
ATOM 678 N N . LYS A 1 84 ? 4.385 15.118 -8.390 1.00 88.81 84 LYS A N 1
ATOM 679 C CA . LYS A 1 84 ? 3.523 15.055 -7.201 1.00 88.81 84 LYS A CA 1
ATOM 680 C C . LYS A 1 84 ? 2.658 16.315 -7.094 1.00 88.81 84 LYS A C 1
ATOM 682 O O . LYS A 1 84 ? 3.084 17.399 -7.492 1.00 88.81 84 LYS A O 1
ATOM 687 N N . LYS A 1 85 ? 1.484 16.186 -6.463 1.00 86.81 85 LYS A N 1
ATOM 688 C CA . LYS A 1 85 ? 0.546 17.298 -6.217 1.00 86.81 85 LYS A CA 1
ATOM 689 C C . LYS A 1 85 ? 1.192 18.466 -5.456 1.00 86.81 85 LYS A C 1
ATOM 691 O O . LYS A 1 85 ? 1.004 19.610 -5.843 1.00 86.81 85 LYS A O 1
ATOM 696 N N . TYR A 1 86 ? 1.991 18.169 -4.432 1.00 85.25 86 TYR A N 1
ATOM 697 C CA . TYR A 1 86 ? 2.613 19.162 -3.543 1.00 85.25 86 TYR A CA 1
ATOM 698 C C . TYR A 1 86 ? 4.118 19.359 -3.811 1.00 85.25 86 TYR A C 1
ATOM 700 O O . TYR A 1 86 ? 4.866 19.750 -2.925 1.00 85.25 86 TYR A O 1
ATOM 708 N N . GLY A 1 87 ? 4.578 19.069 -5.036 1.00 84.50 87 GLY A N 1
ATOM 709 C CA . GLY A 1 87 ? 5.986 19.204 -5.428 1.00 84.50 87 GLY A CA 1
ATOM 710 C C . GLY A 1 87 ? 6.811 17.918 -5.292 1.00 84.50 87 GLY A C 1
ATOM 711 O O . GLY A 1 87 ? 6.443 16.975 -4.593 1.00 84.50 87 GLY A O 1
ATOM 712 N N . GLY A 1 88 ? 7.929 17.856 -6.018 1.00 83.69 88 GLY A N 1
ATOM 713 C CA . GLY A 1 88 ? 8.742 16.645 -6.183 1.00 83.69 88 GLY A CA 1
ATO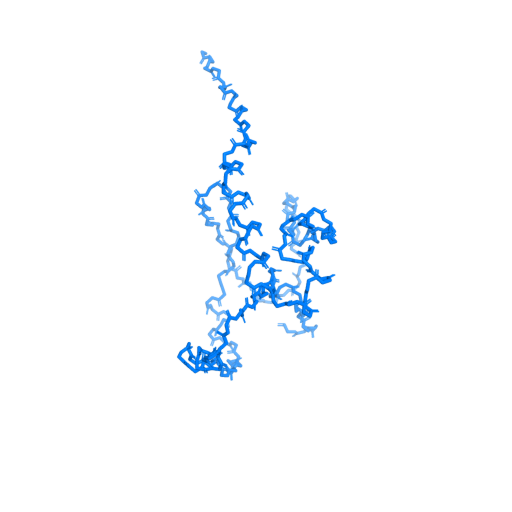M 714 C C . GLY A 1 88 ? 8.230 15.695 -7.276 1.00 83.69 88 GLY A C 1
ATOM 715 O O . GLY A 1 88 ? 7.221 15.953 -7.940 1.00 83.69 88 GLY A O 1
ATOM 716 N N . LEU A 1 89 ? 8.946 14.582 -7.473 1.00 84.25 89 LEU A N 1
ATOM 717 C CA . LEU A 1 89 ? 8.679 13.596 -8.526 1.00 84.25 89 LEU A CA 1
ATOM 718 C C . LEU A 1 89 ? 8.455 12.191 -7.939 1.00 84.25 89 LEU A C 1
ATOM 720 O O . LEU A 1 89 ? 9.087 11.799 -6.957 1.00 84.25 89 LEU A O 1
ATOM 724 N N . HIS A 1 90 ? 7.547 11.428 -8.543 1.00 86.56 90 HIS A N 1
ATOM 725 C CA . HIS A 1 90 ? 7.437 9.979 -8.410 1.00 86.56 90 HIS A CA 1
ATOM 726 C C . HIS A 1 90 ? 8.249 9.324 -9.514 1.00 86.56 90 HIS A C 1
ATOM 728 O O . HIS A 1 90 ? 7.974 9.546 -10.688 1.00 86.56 90 HIS A O 1
ATOM 734 N N . LEU A 1 91 ? 9.210 8.490 -9.128 1.00 87.94 91 LEU A N 1
ATOM 735 C CA . LEU A 1 91 ? 9.828 7.547 -10.043 1.00 87.94 91 LEU A CA 1
ATOM 736 C C . LEU A 1 91 ? 8.842 6.396 -10.279 1.00 87.94 91 LEU A C 1
ATOM 738 O O . LEU A 1 91 ? 8.482 5.675 -9.350 1.00 87.94 91 LEU A O 1
ATOM 742 N N . CYS A 1 92 ? 8.394 6.237 -11.517 1.00 90.25 92 CYS A N 1
ATOM 743 C CA . CYS A 1 92 ? 7.462 5.207 -11.948 1.00 90.25 92 CYS A CA 1
ATOM 744 C C . CYS A 1 92 ? 8.142 4.317 -12.987 1.00 90.25 92 CYS A C 1
ATOM 746 O O . CYS A 1 92 ? 8.384 4.741 -14.115 1.00 90.25 92 CYS A O 1
ATOM 748 N N . VAL A 1 93 ? 8.429 3.070 -12.624 1.00 91.12 93 VAL A N 1
ATOM 749 C CA . VAL A 1 93 ? 8.959 2.086 -13.573 1.00 91.12 93 VAL A CA 1
ATOM 750 C C . VAL A 1 93 ? 7.806 1.513 -14.397 1.00 91.12 93 VAL A C 1
ATOM 752 O O . VAL A 1 93 ? 6.784 1.076 -13.858 1.00 91.12 93 VAL A O 1
ATOM 755 N N . HIS A 1 94 ? 7.934 1.538 -15.719 1.00 93.12 94 HIS A N 1
ATOM 756 C CA . HIS A 1 94 ? 6.885 1.102 -16.635 1.00 93.12 94 HIS A CA 1
ATOM 757 C C . HIS A 1 94 ? 6.968 -0.407 -16.886 1.00 93.12 94 HIS A C 1
ATOM 759 O O . HIS A 1 94 ? 7.537 -0.884 -17.865 1.00 93.12 94 HIS A O 1
ATOM 765 N N . TYR A 1 95 ? 6.347 -1.179 -15.996 1.00 92.44 95 TYR A N 1
ATOM 766 C CA . TYR A 1 95 ? 6.354 -2.643 -16.051 1.00 92.44 95 TYR A CA 1
ATOM 767 C C . TYR A 1 95 ? 5.324 -3.261 -17.007 1.00 92.44 95 TYR A C 1
ATOM 769 O O . TYR A 1 95 ? 5.062 -4.452 -16.912 1.00 92.44 95 TYR A O 1
ATOM 777 N N . ARG A 1 96 ? 4.694 -2.522 -17.934 1.00 93.75 96 ARG A N 1
ATOM 778 C CA . ARG A 1 96 ? 3.588 -3.104 -18.732 1.00 93.75 96 ARG A CA 1
ATOM 779 C C . ARG A 1 96 ? 4.028 -4.302 -19.575 1.00 93.75 96 ARG A C 1
ATOM 781 O O . ARG A 1 96 ? 3.303 -5.289 -19.629 1.00 93.75 96 ARG A O 1
ATOM 788 N N . LYS A 1 97 ? 5.205 -4.218 -20.207 1.00 93.31 97 LYS A N 1
ATOM 789 C CA . LYS A 1 97 ? 5.774 -5.326 -20.992 1.00 93.31 97 LYS A CA 1
ATOM 790 C C . LYS A 1 97 ? 6.138 -6.511 -20.095 1.00 93.31 97 LYS A C 1
ATOM 792 O O . LYS A 1 97 ? 5.772 -7.634 -20.415 1.00 93.31 97 LYS A O 1
ATOM 797 N N . LEU A 1 98 ? 6.763 -6.244 -18.945 1.00 91.38 98 LEU A N 1
ATOM 798 C CA . LEU A 1 98 ? 7.094 -7.268 -17.953 1.00 91.38 98 LEU A CA 1
ATOM 799 C C . LEU A 1 98 ? 5.827 -7.975 -17.439 1.00 91.38 98 LEU A C 1
ATOM 801 O O . LEU A 1 98 ? 5.719 -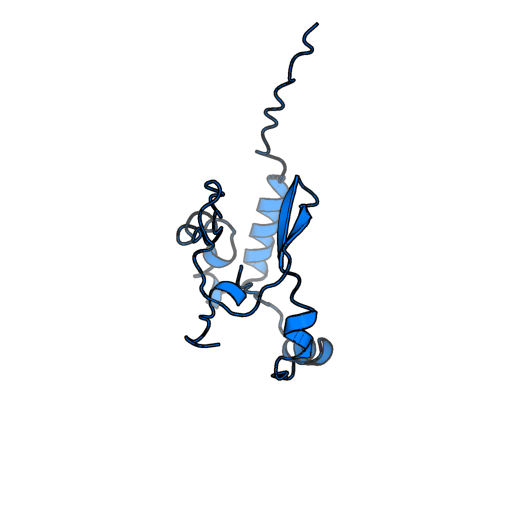9.191 -17.505 1.00 91.38 98 LEU A O 1
ATOM 805 N N . ASN A 1 99 ? 4.809 -7.213 -17.040 1.00 92.31 99 ASN A N 1
ATOM 806 C CA . ASN A 1 99 ? 3.533 -7.730 -16.540 1.00 92.31 99 ASN A CA 1
ATOM 807 C C . ASN A 1 99 ? 2.752 -8.567 -17.567 1.00 92.31 99 ASN A C 1
ATOM 809 O O . ASN A 1 99 ? 1.849 -9.313 -17.186 1.00 92.31 99 ASN A O 1
ATOM 813 N N . ALA A 1 100 ? 3.038 -8.411 -18.863 1.00 93.88 100 ALA A N 1
ATOM 814 C CA . ALA A 1 100 ? 2.419 -9.206 -19.918 1.00 93.88 100 ALA A CA 1
ATOM 815 C C . ALA A 1 100 ? 3.053 -10.600 -20.048 1.00 93.88 100 ALA A C 1
ATOM 817 O O . ALA A 1 100 ? 2.356 -11.539 -20.428 1.00 93.88 100 ALA A O 1
ATOM 818 N N . VAL A 1 101 ? 4.343 -10.733 -19.720 1.00 92.44 101 VAL A N 1
ATOM 819 C CA . VAL A 1 101 ? 5.085 -12.002 -19.793 1.00 92.44 101 VAL A CA 1
ATOM 820 C C . VAL A 1 101 ? 5.161 -12.727 -18.446 1.00 92.44 101 VAL A C 1
ATOM 822 O O . VAL A 1 101 ? 5.420 -13.928 -18.418 1.00 92.44 101 VAL A O 1
ATOM 825 N N . THR A 1 102 ? 4.905 -12.042 -17.326 1.00 91.75 102 THR A N 1
ATOM 826 C CA . THR A 1 102 ? 4.899 -12.668 -15.998 1.00 91.75 102 THR A CA 1
ATOM 827 C C . THR A 1 102 ? 3.641 -13.498 -15.749 1.00 91.75 102 THR A C 1
ATOM 829 O O . THR A 1 102 ? 2.518 -13.160 -16.142 1.00 91.75 102 THR A O 1
ATOM 832 N N . ARG A 1 103 ? 3.811 -14.612 -15.027 1.00 93.31 103 ARG A N 1
ATOM 833 C CA . ARG A 1 103 ? 2.688 -15.438 -14.577 1.00 93.31 103 ARG A CA 1
ATOM 834 C C . ARG A 1 103 ? 1.890 -14.681 -13.515 1.00 93.31 103 ARG A C 1
ATOM 836 O O . ARG A 1 103 ? 2.395 -14.378 -12.439 1.00 93.31 103 ARG A O 1
ATOM 843 N N . LYS A 1 104 ? 0.609 -14.427 -13.789 1.00 91.75 104 LYS A N 1
ATOM 844 C CA . LYS A 1 104 ? -0.291 -13.757 -12.839 1.00 91.75 104 LYS A CA 1
ATOM 845 C C . LYS A 1 104 ? -0.543 -14.647 -11.618 1.00 91.75 104 LYS A C 1
ATOM 847 O O . LYS A 1 104 ? -1.210 -15.674 -11.738 1.00 91.75 104 LYS A O 1
ATOM 852 N N . ASN A 1 105 ? -0.069 -14.221 -10.449 1.00 88.81 105 ASN A N 1
ATOM 853 C CA . ASN A 1 105 ? -0.440 -14.807 -9.164 1.00 88.81 105 ASN A CA 1
ATOM 854 C C . ASN A 1 105 ? -1.688 -14.092 -8.627 1.00 88.81 105 ASN A C 1
ATOM 856 O O . ASN A 1 105 ? -1.600 -13.003 -8.060 1.00 88.81 105 ASN A O 1
ATOM 860 N N . LYS A 1 106 ? -2.870 -14.656 -8.891 1.00 87.94 106 LYS A N 1
ATOM 861 C CA . LYS A 1 106 ? -4.141 -14.065 -8.462 1.00 87.94 106 LYS A CA 1
ATOM 862 C C . LYS A 1 106 ? -4.480 -14.555 -7.059 1.00 87.94 106 LYS A C 1
ATOM 864 O O . LYS A 1 106 ? -4.974 -15.667 -6.906 1.00 87.94 106 LYS A O 1
ATOM 869 N N . TYR A 1 107 ? -4.261 -13.707 -6.063 1.00 89.56 107 TYR A N 1
ATOM 870 C CA . TYR A 1 107 ? -4.866 -13.887 -4.749 1.00 89.56 107 TYR A CA 1
ATOM 871 C C . TYR A 1 107 ? -6.229 -13.178 -4.722 1.00 89.56 107 TYR A C 1
ATOM 873 O O . TYR A 1 107 ? -6.326 -12.058 -5.236 1.00 89.56 107 TYR A O 1
ATOM 881 N N . PRO A 1 108 ? -7.294 -13.799 -4.187 1.00 89.50 108 PRO A N 1
ATOM 882 C CA . PRO A 1 108 ? -8.597 -13.154 -4.122 1.00 89.50 108 PRO A CA 1
ATOM 883 C C . PRO A 1 108 ? -8.537 -11.973 -3.149 1.00 89.50 108 PRO A C 1
ATOM 885 O O . PRO A 1 108 ? -8.332 -12.149 -1.951 1.00 89.50 108 PRO A O 1
ATOM 888 N N . VAL A 1 109 ? -8.723 -10.760 -3.668 1.00 91.06 109 VAL A N 1
ATOM 889 C CA . VAL A 1 109 ? -8.980 -9.586 -2.830 1.00 91.06 109 VAL A CA 1
ATOM 890 C C . VAL A 1 109 ? -10.484 -9.563 -2.553 1.00 91.06 109 VAL A C 1
ATOM 892 O O . VAL A 1 109 ? -11.259 -9.510 -3.513 1.00 91.06 109 VAL A O 1
ATOM 895 N N . PRO A 1 110 ? -10.918 -9.648 -1.285 1.00 91.12 110 PRO A N 1
ATOM 896 C CA . PRO A 1 110 ? -12.336 -9.666 -0.961 1.00 91.12 110 PRO A CA 1
ATOM 897 C C . PRO A 1 110 ? -13.010 -8.352 -1.399 1.00 91.12 110 PRO A C 1
ATOM 899 O O . PRO A 1 110 ? -12.415 -7.278 -1.266 1.00 91.12 110 PRO A O 1
ATOM 902 N N . PRO A 1 111 ? -14.253 -8.401 -1.910 1.00 93.38 111 PRO A N 1
ATOM 903 C CA . PRO A 1 111 ? -15.045 -7.211 -2.188 1.00 93.38 111 PRO A CA 1
ATOM 904 C C . PRO A 1 111 ? -15.223 -6.343 -0.939 1.00 93.38 111 PRO A C 1
ATOM 906 O O . PRO A 1 111 ? -15.402 -6.861 0.164 1.00 93.38 111 PRO A O 1
ATOM 909 N N . MET A 1 112 ? -15.283 -5.021 -1.126 1.00 92.00 112 MET A N 1
ATOM 910 C CA . MET A 1 112 ? -15.440 -4.066 -0.022 1.00 92.00 112 MET A CA 1
ATOM 911 C C . MET A 1 112 ? -16.659 -4.380 0.859 1.00 92.00 112 MET A C 1
ATOM 913 O O . MET A 1 112 ? -16.547 -4.389 2.077 1.00 92.00 112 MET A O 1
ATOM 917 N N . ASN A 1 113 ? -17.802 -4.728 0.261 1.00 92.94 113 ASN A N 1
ATOM 918 C CA . ASN A 1 113 ? -19.019 -5.055 1.016 1.00 92.94 113 ASN A CA 1
ATOM 919 C C . ASN A 1 113 ? -18.832 -6.266 1.942 1.00 92.94 113 ASN A C 1
ATOM 921 O O . ASN A 1 113 ? -19.372 -6.286 3.043 1.00 92.94 113 ASN A O 1
ATOM 925 N N . GLN A 1 114 ? -18.049 -7.267 1.521 1.00 92.19 114 GLN A N 1
ATOM 926 C CA . GLN A 1 114 ? -17.754 -8.423 2.372 1.00 92.19 114 GLN A CA 1
ATOM 927 C C . GLN A 1 114 ? -16.863 -8.025 3.548 1.00 92.19 114 GLN A C 1
ATOM 929 O O . GLN A 1 114 ? -17.123 -8.458 4.664 1.00 92.19 114 GLN A O 1
ATOM 934 N N . LEU A 1 115 ? -15.864 -7.166 3.315 1.00 90.19 115 LEU A N 1
ATOM 935 C CA . LEU A 1 115 ? -15.016 -6.628 4.380 1.00 90.19 115 LEU A CA 1
ATOM 936 C C . LEU A 1 115 ? -15.829 -5.807 5.391 1.00 90.19 115 LEU A C 1
ATOM 938 O O . LEU A 1 115 ? -15.670 -5.996 6.590 1.00 90.19 115 LEU A O 1
ATOM 942 N N . LEU A 1 116 ? -16.729 -4.938 4.923 1.00 89.62 116 LEU A N 1
ATOM 943 C CA . LEU A 1 116 ? -17.548 -4.084 5.791 1.00 89.62 116 LEU A CA 1
ATOM 944 C C . LEU A 1 116 ? -18.554 -4.875 6.632 1.00 89.62 116 LEU A C 1
ATOM 946 O O . LEU A 1 116 ? -18.767 -4.543 7.795 1.00 89.62 116 LEU A O 1
ATOM 950 N N . ASN A 1 117 ? -19.117 -5.955 6.086 1.00 91.62 117 ASN A N 1
ATOM 951 C CA . ASN A 1 117 ? -20.030 -6.819 6.835 1.00 91.62 117 ASN A CA 1
ATOM 952 C C . ASN A 1 117 ? -19.366 -7.465 8.059 1.0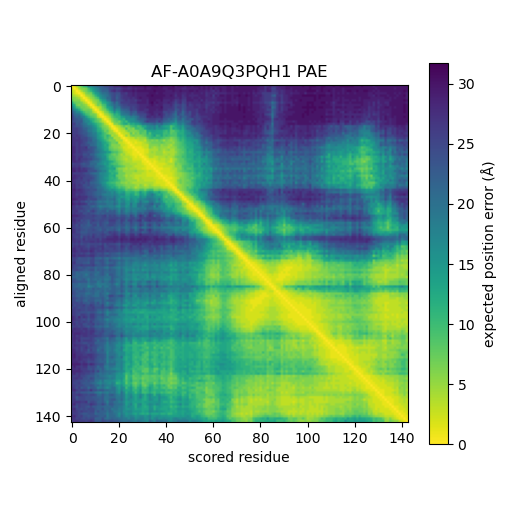0 91.62 117 ASN A C 1
ATOM 954 O O . ASN A 1 117 ? -20.046 -7.681 9.058 1.00 91.62 117 ASN A O 1
ATOM 958 N N . VAL A 1 118 ? -18.057 -7.745 8.010 1.00 88.31 118 VAL A N 1
ATOM 959 C CA . VAL A 1 118 ? -17.310 -8.287 9.162 1.00 88.31 118 VAL A CA 1
ATOM 960 C C . VAL A 1 118 ? -17.283 -7.296 10.328 1.00 88.31 118 VAL A C 1
ATOM 962 O O . VAL A 1 118 ? -17.255 -7.706 11.483 1.00 88.31 118 VAL A O 1
ATOM 965 N N . PHE A 1 119 ? -17.334 -5.997 10.036 1.00 87.62 119 PHE A N 1
ATOM 966 C CA . PHE A 1 119 ? -17.330 -4.937 11.042 1.00 87.62 119 PHE A CA 1
ATOM 967 C C . PHE A 1 119 ? -18.735 -4.553 11.524 1.00 87.62 119 PHE A C 1
ATOM 969 O O . PHE A 1 119 ? -18.867 -3.712 12.414 1.00 87.62 119 PHE A O 1
ATOM 976 N N . ASN A 1 120 ? -19.793 -5.151 10.966 1.00 90.06 120 ASN A N 1
ATOM 977 C CA . ASN A 1 120 ? -21.162 -4.806 11.328 1.00 90.06 120 ASN A CA 1
ATOM 978 C C . ASN A 1 120 ? -21.432 -5.092 12.817 1.00 90.06 120 ASN A C 1
ATOM 980 O O . ASN A 1 120 ? -21.134 -6.175 13.315 1.00 90.06 120 ASN A O 1
ATOM 984 N N . GLY A 1 121 ? -22.002 -4.115 13.524 1.00 87.75 121 GLY A N 1
ATOM 985 C CA . GLY A 1 121 ? -22.257 -4.196 14.967 1.00 87.75 121 GLY A CA 1
ATOM 986 C C . GLY A 1 121 ? -21.057 -3.856 15.858 1.00 87.75 121 GLY A C 1
ATOM 987 O O . GLY A 1 121 ? -21.196 -3.871 17.079 1.00 87.75 121 GLY A O 1
ATOM 988 N N . SER A 1 122 ? -19.901 -3.514 15.280 1.00 86.25 122 SER A N 1
ATOM 989 C CA . SER A 1 122 ? -18.777 -2.961 16.041 1.00 86.25 122 SER A CA 1
ATOM 990 C C . SER A 1 122 ? -19.033 -1.488 16.361 1.00 86.25 122 SER A C 1
ATOM 992 O O . SER A 1 122 ? -19.374 -0.705 15.478 1.00 86.25 122 SER A O 1
ATOM 994 N N . SER A 1 123 ? -18.853 -1.102 17.623 1.00 81.88 123 SER A N 1
ATOM 995 C CA . SER A 1 123 ? -18.965 0.292 18.074 1.00 81.88 123 SER A CA 1
ATOM 996 C C . SER A 1 123 ? -17.666 1.080 17.899 1.00 81.88 123 SER A C 1
ATOM 998 O O . SER A 1 123 ? -17.693 2.304 17.845 1.00 81.88 123 SER A O 1
ATOM 1000 N N . ILE A 1 124 ? -16.529 0.381 17.823 1.00 80.19 124 ILE A N 1
ATOM 1001 C CA . ILE A 1 124 ? -15.185 0.958 17.745 1.00 80.19 124 ILE A CA 1
ATOM 1002 C C . ILE A 1 124 ? -14.373 0.147 16.742 1.00 80.19 124 ILE A C 1
ATOM 1004 O O . ILE A 1 124 ? -14.369 -1.084 16.787 1.00 80.19 124 ILE A O 1
ATOM 1008 N N . LEU A 1 125 ? -13.675 0.842 15.847 1.00 82.50 125 LEU A N 1
ATOM 1009 C CA . LEU A 1 125 ? -12.796 0.248 14.846 1.00 82.50 125 LEU A CA 1
ATOM 1010 C C . LEU A 1 125 ? -11.411 0.882 14.935 1.00 82.50 125 LEU A C 1
ATOM 1012 O O . LEU A 1 125 ? -11.275 2.075 15.190 1.00 82.50 125 LEU A O 1
ATOM 1016 N N . SER A 1 126 ? -10.383 0.086 14.665 1.00 81.12 126 SER A N 1
ATOM 1017 C CA . SER A 1 126 ? -9.006 0.561 14.542 1.00 81.12 126 SER A CA 1
ATOM 1018 C C . SER A 1 126 ? -8.466 0.171 13.174 1.00 81.12 126 SER A C 1
ATOM 1020 O O . SER A 1 126 ? -8.666 -0.955 12.715 1.00 81.12 126 SER A O 1
ATOM 1022 N N . LYS A 1 127 ? -7.784 1.105 12.509 1.00 84.75 127 LYS A N 1
ATOM 1023 C CA . LYS A 1 127 ? -7.191 0.899 11.185 1.00 84.75 127 LYS A CA 1
ATOM 1024 C C . LYS A 1 127 ? -5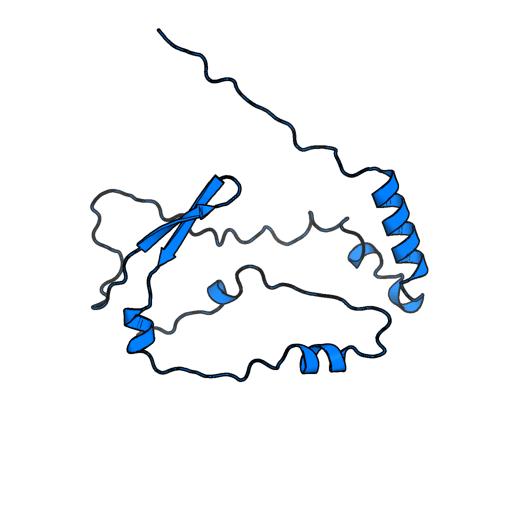.677 1.012 11.284 1.00 84.75 127 LYS A C 1
ATOM 1026 O O . LYS A 1 127 ? -5.164 1.976 11.835 1.00 84.75 127 LYS A O 1
ATOM 1031 N N . ILE A 1 128 ? -4.979 0.049 10.692 1.00 86.94 128 ILE A N 1
ATOM 1032 C CA . ILE A 1 128 ? -3.519 0.042 10.583 1.00 86.94 128 ILE A CA 1
ATOM 1033 C C . ILE A 1 128 ? -3.170 0.087 9.096 1.00 86.94 128 ILE A C 1
ATOM 1035 O O . ILE A 1 128 ? -3.674 -0.731 8.325 1.00 86.94 128 ILE A O 1
ATOM 1039 N N . ASP A 1 129 ? -2.321 1.032 8.693 1.00 86.56 129 ASP A N 1
ATOM 1040 C CA . ASP A 1 129 ? -1.783 1.105 7.332 1.00 86.56 129 ASP A CA 1
ATOM 1041 C C . ASP A 1 129 ? -0.292 0.751 7.315 1.00 86.56 129 ASP A C 1
ATOM 1043 O O . ASP A 1 129 ? 0.505 1.280 8.091 1.00 86.56 129 ASP A O 1
ATOM 1047 N N . LEU A 1 130 ? 0.098 -0.153 6.414 1.00 85.44 130 LEU A N 1
ATOM 1048 C CA . LEU A 1 130 ? 1.490 -0.565 6.247 1.00 85.44 130 LEU A CA 1
ATOM 1049 C C . LEU A 1 130 ? 2.165 0.310 5.191 1.00 85.44 130 LEU A C 1
ATOM 1051 O O . LEU A 1 130 ? 2.189 -0.007 3.994 1.00 85.44 130 LEU A O 1
ATOM 1055 N N . ARG A 1 131 ? 2.765 1.415 5.642 1.00 81.31 131 ARG A N 1
ATOM 1056 C CA . ARG A 1 131 ? 3.457 2.350 4.752 1.00 81.31 131 ARG A CA 1
ATOM 1057 C C . ARG A 1 131 ? 4.600 1.656 4.009 1.00 81.31 131 ARG A C 1
ATOM 1059 O O . ARG A 1 131 ? 5.574 1.197 4.596 1.00 81.31 131 ARG A O 1
ATOM 1066 N N . GLY A 1 132 ? 4.503 1.629 2.681 1.00 78.00 132 GLY A N 1
ATOM 1067 C CA . GLY A 1 132 ? 5.532 1.034 1.829 1.00 78.00 132 GLY A CA 1
ATOM 1068 C C . GLY A 1 132 ? 5.576 -0.495 1.869 1.00 78.00 132 GLY A C 1
ATOM 1069 O O . GLY A 1 132 ? 6.624 -1.047 1.545 1.00 78.00 132 GLY A O 1
ATOM 1070 N N . ALA A 1 133 ? 4.469 -1.169 2.206 1.00 86.88 133 ALA A N 1
ATOM 1071 C CA . ALA A 1 133 ? 4.373 -2.629 2.320 1.00 86.88 133 ALA A CA 1
ATOM 1072 C C . ALA A 1 133 ? 5.081 -3.411 1.196 1.00 86.88 133 ALA A C 1
ATOM 1074 O O . ALA A 1 133 ? 5.803 -4.365 1.469 1.00 86.88 1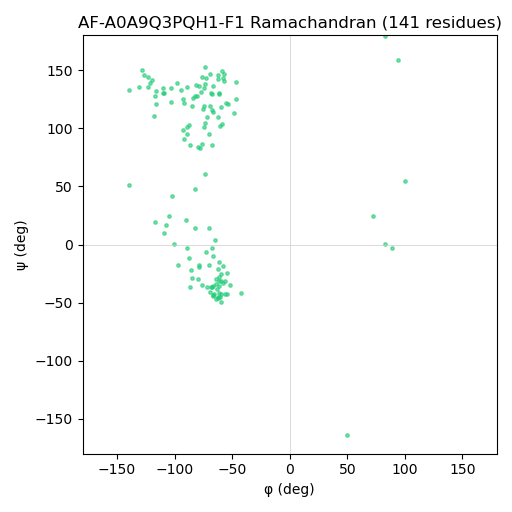33 ALA A O 1
ATOM 1075 N N . TYR A 1 134 ? 4.954 -2.968 -0.061 1.00 85.56 134 TYR A N 1
ATOM 1076 C CA . TYR A 1 134 ? 5.616 -3.609 -1.205 1.00 85.56 134 TYR A CA 1
ATOM 1077 C C . TYR A 1 134 ? 7.144 -3.683 -1.080 1.00 85.56 134 TYR A C 1
ATOM 1079 O O . TYR A 1 134 ? 7.740 -4.641 -1.554 1.00 85.56 134 TYR A O 1
ATOM 1087 N N . LYS A 1 135 ? 7.781 -2.698 -0.437 1.00 80.75 135 LYS A N 1
ATOM 1088 C CA . LYS A 1 135 ? 9.241 -2.642 -0.252 1.00 80.75 135 LYS A CA 1
ATOM 1089 C C . LYS A 1 135 ? 9.736 -3.550 0.873 1.00 80.75 135 LYS A C 1
ATOM 1091 O O . LYS A 1 135 ? 10.928 -3.816 0.953 1.00 80.75 135 LYS A O 1
ATOM 1096 N N . LEU A 1 136 ? 8.837 -3.986 1.756 1.00 84.88 136 LEU A N 1
ATOM 1097 C CA . LEU A 1 136 ? 9.172 -4.896 2.851 1.00 84.88 136 LEU A CA 1
ATOM 1098 C C . LEU A 1 136 ? 9.295 -6.346 2.362 1.00 84.88 136 LEU A C 1
ATOM 1100 O O . LEU A 1 136 ? 9.918 -7.172 3.026 1.00 84.88 136 LEU A O 1
ATOM 1104 N N . LEU A 1 137 ? 8.722 -6.655 1.195 1.00 86.25 137 LEU A N 1
ATOM 1105 C CA . LEU A 1 137 ? 8.840 -7.958 0.556 1.00 86.25 137 LEU A CA 1
ATOM 1106 C C . LEU A 1 137 ? 10.155 -8.046 -0.222 1.00 86.25 137 LEU A C 1
ATOM 1108 O O . LEU A 1 137 ? 10.465 -7.190 -1.049 1.00 86.25 137 LEU A O 1
ATOM 1112 N N . ARG A 1 138 ? 10.927 -9.105 0.037 1.00 88.06 138 ARG A N 1
ATOM 1113 C CA . ARG A 1 138 ? 12.169 -9.387 -0.692 1.00 88.06 138 ARG A CA 1
ATOM 1114 C C . ARG A 1 138 ? 11.854 -10.072 -2.017 1.00 88.06 138 ARG A C 1
ATOM 1116 O O . ARG A 1 138 ? 11.031 -10.983 -2.059 1.00 88.06 138 ARG A O 1
ATOM 1123 N N . ILE A 1 139 ? 12.547 -9.653 -3.071 1.00 86.81 139 ILE A N 1
ATOM 1124 C CA . ILE A 1 139 ? 12.567 -10.361 -4.354 1.00 86.81 139 ILE A CA 1
ATOM 1125 C C . ILE A 1 139 ? 13.537 -11.538 -4.212 1.00 86.81 139 ILE A C 1
ATOM 1127 O O . ILE A 1 139 ? 14.593 -11.402 -3.589 1.00 86.81 139 ILE A O 1
ATOM 1131 N N . LYS A 1 140 ? 13.149 -12.706 -4.722 1.00 88.31 140 LYS A N 1
ATOM 1132 C CA . LYS A 1 140 ? 13.983 -13.906 -4.693 1.00 88.31 140 LYS A CA 1
ATOM 1133 C C . LYS A 1 140 ? 15.130 -13.755 -5.695 1.00 88.31 140 LYS A C 1
ATOM 1135 O O . LYS A 1 140 ? 14.948 -13.209 -6.773 1.00 88.31 140 LYS A O 1
ATOM 1140 N N . GLU A 1 141 ? 16.308 -14.263 -5.351 1.00 83.75 141 GLU A N 1
ATOM 1141 C CA . GLU A 1 141 ? 17.434 -14.291 -6.284 1.00 83.75 141 GLU A CA 1
ATOM 1142 C C . GLU A 1 141 ? 17.099 -15.136 -7.527 1.00 83.75 141 GLU A C 1
ATOM 1144 O O . GLU A 1 141 ? 16.634 -16.274 -7.407 1.00 83.75 141 GLU A O 1
ATOM 1149 N N . GLY A 1 142 ? 17.327 -14.562 -8.712 1.00 79.81 142 GLY A N 1
ATOM 1150 C CA . GLY A 1 142 ? 17.042 -15.185 -10.008 1.00 79.81 142 GLY A CA 1
ATOM 1151 C C . GLY A 1 142 ? 15.635 -14.945 -10.575 1.00 79.81 142 GLY A C 1
ATOM 1152 O O . GLY A 1 142 ? 15.389 -15.393 -11.694 1.00 79.81 142 GLY A O 1
ATOM 1153 N N . ASP A 1 143 ? 14.752 -14.252 -9.843 1.00 69.81 143 ASP A N 1
ATOM 1154 C CA . ASP A 1 143 ? 13.485 -13.696 -10.361 1.00 69.81 143 ASP A CA 1
ATOM 1155 C C . ASP A 1 143 ? 13.692 -12.269 -10.911 1.00 69.81 143 ASP A C 1
ATOM 1157 O O . ASP A 1 143 ? 13.037 -11.931 -11.926 1.00 69.81 143 ASP A O 1
#

Sequence (143 aa):
MDLPLSSYHGSLEGLWDEEEETEEVEIVFKVVPSVYQKYLDVFFNVKEEKLPPHHTFYHHIKLEGSLPPPSSSSTEAPVLFVKKKYGGLHLCVHYRKLNAVTRKNKYPVPPMNQLLNVFNGSSILSKIDLRGAYKLLRIKEGD

Radius of gyration: 23.62 Å; Cα contacts (8 Å, |Δi|>4): 44; chains: 1; bounding box: 51×58×52 Å

Foldseek 3Di:
DDDDDDDPPDDPPDPDDPVNLVVQLVVLVVLDDPVCPVVSVVSDCVCVVVDDPDPCPVPPPDPDPPDDDPDPDPDAFDWDWDADPVGDTDTDTHCPVVVVPDDDPDDDDDDPVVVVVVCPPPSDDDDDDDVPVVVVDDDDPPD